Protein AF-A0A7S0JE75-F1 (afdb_monomer_lite)

pLDDT: mean 75.64, std 20.52, range [32.88, 97.0]

InterPro domains:
  IPR026894 DNAJ-containing protein, X-domain [PF14308] (28-87)
  IPR052423 Erythrocyte Membrane Invagination Regulator [PTHR44094] (24-101)

Foldseek 3Di:
DDDDDDDDDDDDDDPPPPPPPPPPPADPVNVVVVVVVVVVVVVVVVVVVLVVVCCCLQVPPVDDPVSSVVSVVVNVVVVVVCCVCVDVVNVVVDPVVVVVVVVVVVVVVVVVVVVVVVVVVVVD

Organism: NCBI:txid127549

Sequence (124 aa):
DAGGGEGGGEGESERRGEQKSGGDFIGEQTTMLMFESIWRVSMLDVESTLRHVCNKVLSDASTDLDVKRRRASALVVMGRVFKMYGSADAMKTLDLKSHVESVGQRLAEEAQHAHTASDDLASG

Structure (mmCIF, N/CA/C/O backbone):
data_AF-A0A7S0JE75-F1
#
_entry.id   AF-A0A7S0JE75-F1
#
loop_
_atom_site.group_PDB
_atom_site.id
_atom_site.type_symbol
_atom_site.label_atom_id
_atom_site.label_alt_id
_atom_site.label_comp_id
_atom_site.label_asym_id
_atom_site.label_entity_id
_atom_site.label_seq_id
_atom_site.pdbx_PDB_ins_code
_atom_site.Cartn_x
_atom_site.Cartn_y
_atom_site.Cartn_z
_atom_site.occupancy
_atom_site.B_iso_or_equiv
_atom_site.auth_seq_id
_atom_site.auth_comp_id
_atom_site.auth_asym_id
_atom_site.auth_atom_id
_atom_site.pdbx_PDB_model_num
ATOM 1 N N . ASP A 1 1 ? 68.977 40.154 -56.170 1.00 45.91 1 ASP A N 1
ATOM 2 C CA . ASP A 1 1 ? 67.981 40.804 -57.034 1.00 45.91 1 ASP A CA 1
ATOM 3 C C . ASP A 1 1 ? 67.188 39.716 -57.749 1.00 45.91 1 ASP A C 1
ATOM 5 O O . ASP A 1 1 ? 67.781 38.673 -58.002 1.00 45.91 1 ASP A O 1
ATOM 9 N N . ALA A 1 2 ? 65.895 39.963 -57.991 1.00 40.53 2 ALA A N 1
ATOM 10 C CA . ALA A 1 2 ? 64.779 39.030 -58.259 1.00 40.53 2 ALA A CA 1
ATOM 11 C C . ALA A 1 2 ? 64.292 38.265 -57.002 1.00 40.53 2 ALA A C 1
ATOM 13 O O . ALA A 1 2 ? 65.016 37.441 -56.460 1.00 40.53 2 ALA A O 1
ATOM 14 N N . GLY A 1 3 ? 63.115 38.493 -56.407 1.00 39.62 3 GLY A N 1
ATOM 15 C CA . GLY A 1 3 ? 61.911 39.199 -56.855 1.00 39.62 3 GLY A CA 1
ATOM 16 C C . GLY A 1 3 ? 60.893 38.216 -57.441 1.00 39.62 3 GLY A C 1
ATOM 17 O O . GLY A 1 3 ? 61.096 37.743 -58.552 1.00 39.62 3 GLY A O 1
ATOM 18 N N . GLY A 1 4 ? 59.809 37.939 -56.707 1.00 34.91 4 GLY A N 1
ATOM 19 C CA . GLY A 1 4 ? 58.640 37.197 -57.200 1.00 34.91 4 GLY A CA 1
ATOM 20 C C . GLY A 1 4 ? 57.910 36.445 -56.087 1.00 34.91 4 GLY A C 1
ATOM 21 O O . GLY A 1 4 ? 58.404 35.427 -55.615 1.00 34.91 4 GLY A O 1
ATOM 22 N N . GLY A 1 5 ? 56.767 36.969 -55.644 1.00 41.75 5 GLY A N 1
ATOM 23 C CA . GLY A 1 5 ? 55.846 36.294 -54.728 1.00 41.75 5 GLY A CA 1
ATOM 24 C C . GLY A 1 5 ? 54.580 35.828 -55.444 1.00 41.75 5 GLY A C 1
ATOM 25 O O . GLY A 1 5 ? 54.254 36.385 -56.481 1.00 41.75 5 GLY A O 1
ATOM 26 N N . GLU A 1 6 ? 53.894 34.858 -54.838 1.00 38.19 6 GLU A N 1
ATOM 27 C CA . GLU A 1 6 ? 52.491 34.420 -54.988 1.00 38.19 6 GLU A CA 1
ATOM 28 C C . GLU A 1 6 ? 52.288 33.443 -53.797 1.00 38.19 6 GLU A C 1
ATOM 30 O O . GLU A 1 6 ? 53.170 32.641 -53.513 1.00 38.19 6 GLU A O 1
ATOM 35 N N . GLY A 1 7 ? 51.284 33.505 -52.920 1.00 39.56 7 GLY A N 1
ATOM 36 C CA . GLY A 1 7 ? 49.895 33.891 -53.118 1.00 39.56 7 GLY A CA 1
ATOM 37 C C . GLY A 1 7 ? 49.069 32.643 -53.438 1.00 39.56 7 GLY A C 1
ATOM 38 O O . GLY A 1 7 ? 48.816 32.384 -54.603 1.00 39.56 7 GLY A O 1
ATOM 39 N N . GLY A 1 8 ? 48.659 31.869 -52.427 1.00 32.88 8 GLY A N 1
ATOM 40 C CA . GLY A 1 8 ? 47.781 30.709 -52.619 1.00 32.88 8 GLY A CA 1
ATOM 41 C C . GLY A 1 8 ? 47.404 30.057 -51.294 1.00 32.88 8 GLY A C 1
ATOM 42 O O . GLY A 1 8 ? 48.214 29.357 -50.695 1.00 32.88 8 GLY A O 1
ATOM 43 N N . GLY A 1 9 ? 46.196 30.348 -50.812 1.00 38.81 9 GLY A N 1
ATOM 44 C CA . GLY A 1 9 ? 45.588 29.676 -49.672 1.00 38.81 9 GLY A CA 1
ATOM 45 C C . GLY A 1 9 ? 44.643 28.582 -50.145 1.00 38.81 9 GLY A C 1
ATOM 46 O O . GLY A 1 9 ? 43.771 28.854 -50.959 1.00 38.81 9 GLY A O 1
ATOM 47 N N . GLU A 1 10 ? 44.798 27.392 -49.579 1.00 36.19 10 GLU A N 1
ATOM 48 C CA . GLU A 1 10 ? 43.848 26.276 -49.549 1.00 36.19 10 GLU A CA 1
ATOM 49 C C . GLU A 1 10 ? 44.154 25.596 -48.194 1.00 36.19 10 GLU A C 1
ATOM 51 O O . GLU A 1 10 ? 45.311 25.345 -47.877 1.00 36.19 10 GLU A O 1
ATOM 56 N N . GLY A 1 11 ? 43.252 25.445 -47.229 1.00 42.84 11 GLY A N 1
ATOM 57 C CA . GLY A 1 11 ? 41.868 25.030 -47.381 1.00 42.84 11 GLY A CA 1
ATOM 58 C C . GLY A 1 11 ? 41.752 23.521 -47.147 1.00 42.84 11 GLY A C 1
ATOM 59 O O . GLY A 1 11 ? 41.208 22.831 -47.992 1.00 42.84 11 GLY A O 1
ATOM 60 N N . GLU A 1 12 ? 42.276 22.994 -46.037 1.00 38.78 12 GLU A N 1
ATOM 61 C CA . GLU A 1 12 ? 42.108 21.587 -45.648 1.00 38.78 12 GLU A CA 1
ATOM 62 C C . GLU A 1 12 ? 42.353 21.469 -44.137 1.00 38.78 12 GLU A C 1
ATOM 64 O O . GLU A 1 12 ? 43.304 22.039 -43.616 1.00 38.78 12 GLU A O 1
ATOM 69 N N . SER A 1 13 ? 41.605 20.765 -43.307 1.00 39.91 13 SER A N 1
ATOM 70 C CA . SER A 1 13 ? 40.265 20.196 -43.330 1.00 39.91 13 SER A CA 1
ATOM 71 C C . SER A 1 13 ? 40.004 19.881 -41.857 1.00 39.91 13 SER A C 1
ATOM 73 O O . SER A 1 13 ? 40.920 19.505 -41.118 1.00 39.91 13 SER A O 1
ATOM 75 N N . GLU A 1 14 ? 38.763 20.046 -41.414 1.00 46.47 14 GLU A N 1
ATOM 76 C CA . GLU A 1 14 ? 38.314 19.638 -40.089 1.00 46.47 14 GLU A CA 1
ATOM 77 C C . GLU A 1 14 ? 38.813 18.234 -39.733 1.00 46.47 14 GLU A C 1
ATOM 79 O O . GLU A 1 14 ? 38.564 17.256 -40.436 1.00 46.47 14 GLU A O 1
ATOM 84 N N . ARG A 1 15 ? 39.428 18.122 -38.558 1.00 43.47 15 ARG A N 1
ATOM 85 C CA . ARG A 1 15 ? 39.155 17.003 -37.660 1.00 43.47 15 ARG A CA 1
ATOM 86 C C . ARG A 1 15 ? 38.761 17.594 -36.324 1.00 43.47 15 ARG A C 1
ATOM 88 O O . ARG A 1 15 ? 39.523 17.601 -35.360 1.00 43.47 15 ARG A O 1
ATOM 95 N N . ARG A 1 16 ? 37.540 18.131 -36.311 1.00 44.88 16 ARG A N 1
ATOM 96 C CA . ARG A 1 16 ? 36.717 18.238 -35.113 1.00 44.88 16 ARG A CA 1
ATOM 97 C C . ARG A 1 16 ? 36.670 16.830 -34.534 1.00 44.88 16 ARG A C 1
ATOM 99 O O . ARG A 1 16 ? 35.931 15.987 -35.029 1.00 44.88 16 ARG A O 1
ATOM 106 N N . GLY A 1 17 ? 37.557 16.559 -33.577 1.00 3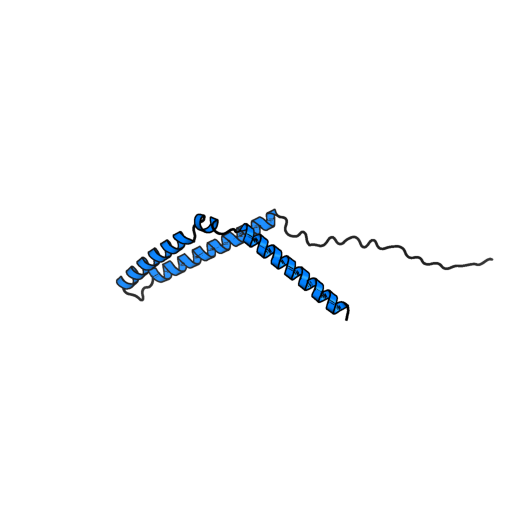7.97 17 GLY A N 1
ATOM 107 C CA . GLY A 1 17 ? 37.537 15.318 -32.823 1.00 37.97 17 GLY A CA 1
ATOM 108 C C . GLY A 1 17 ? 36.115 15.134 -32.333 1.00 37.97 17 GLY A C 1
ATOM 109 O O . GLY A 1 17 ? 35.580 16.020 -31.666 1.00 37.97 17 GLY A O 1
ATOM 110 N N . GLU A 1 18 ? 35.492 14.047 -32.779 1.00 47.03 18 GLU A N 1
ATOM 111 C CA . GLU A 1 18 ? 34.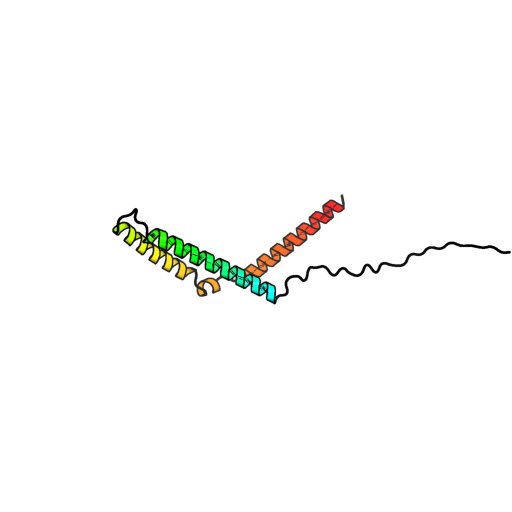159 13.639 -32.381 1.00 47.03 18 GLU A CA 1
ATOM 112 C C . GLU A 1 18 ? 34.082 13.723 -30.863 1.00 47.03 18 GLU A C 1
ATOM 114 O O . GLU A 1 18 ? 34.625 12.895 -30.128 1.00 47.03 18 GLU A O 1
ATOM 119 N N . GLN A 1 19 ? 33.419 14.770 -30.385 1.00 48.09 19 GLN A N 1
ATOM 120 C CA . GLN A 1 19 ? 32.925 14.816 -29.033 1.00 48.09 19 GLN A CA 1
ATOM 121 C C . GLN A 1 19 ? 31.842 13.744 -28.998 1.00 48.09 19 GLN A C 1
ATOM 123 O O . GLN A 1 19 ? 30.696 14.001 -29.362 1.00 48.09 19 GLN A O 1
ATOM 128 N N . LYS A 1 20 ? 32.249 12.505 -28.685 1.00 48.28 20 LYS A N 1
ATOM 129 C CA . LYS A 1 20 ? 31.333 11.386 -28.489 1.00 48.28 20 LYS A CA 1
ATOM 130 C C . LYS A 1 20 ? 30.298 11.854 -27.484 1.00 48.28 20 LYS A C 1
ATOM 132 O O . LYS A 1 20 ? 30.619 12.137 -26.331 1.00 48.28 20 LYS A O 1
ATOM 137 N N . SER A 1 21 ? 29.089 12.008 -28.012 1.00 44.47 21 SER A N 1
ATOM 138 C CA . SER A 1 21 ? 27.869 12.337 -27.304 1.00 44.47 21 SER A CA 1
ATOM 139 C C . SER A 1 21 ? 27.869 11.641 -25.946 1.00 44.47 21 SER A C 1
ATOM 141 O O . SER A 1 21 ? 28.020 10.421 -25.878 1.00 44.47 21 SER A O 1
ATOM 143 N N . GLY A 1 22 ? 27.722 12.413 -24.868 1.00 44.03 22 GLY A N 1
ATOM 144 C CA . GLY A 1 22 ? 27.526 11.918 -23.502 1.00 44.03 22 GLY A CA 1
ATOM 145 C C . GLY A 1 22 ? 26.164 11.238 -23.317 1.00 44.03 22 GLY A C 1
ATOM 146 O O . GLY A 1 22 ? 25.475 11.502 -22.340 1.00 44.03 22 GLY A O 1
ATOM 147 N N . GLY A 1 23 ? 25.758 10.417 -24.287 1.00 44.56 23 GLY A N 1
ATOM 148 C CA . GLY A 1 23 ? 24.458 9.762 -24.390 1.00 44.56 23 GLY A CA 1
ATOM 149 C C . GLY A 1 23 ? 24.485 8.264 -24.088 1.00 44.56 23 GLY A C 1
ATOM 150 O O . GLY A 1 23 ? 23.480 7.607 -24.311 1.00 44.56 23 GLY A O 1
ATOM 151 N N . ASP A 1 24 ? 25.595 7.723 -23.578 1.00 54.28 24 ASP A N 1
ATOM 152 C CA . ASP A 1 24 ? 25.696 6.322 -23.131 1.00 54.28 24 ASP A CA 1
ATOM 153 C C . ASP A 1 24 ? 25.649 6.236 -21.592 1.00 54.28 24 ASP A C 1
ATOM 155 O O . ASP A 1 24 ? 26.458 5.575 -20.946 1.00 54.28 24 ASP A O 1
ATOM 159 N N . PHE A 1 25 ? 24.780 7.036 -20.959 1.00 57.41 25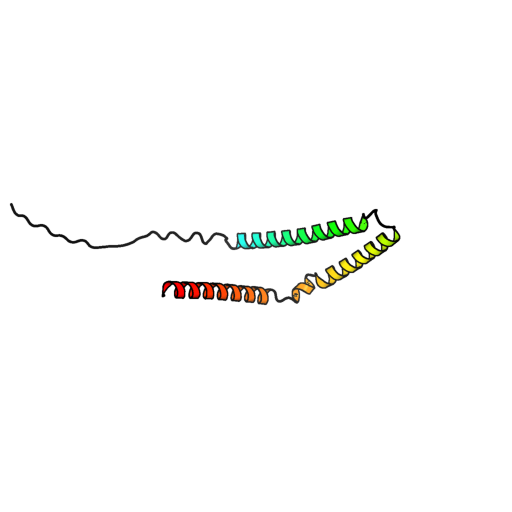 PHE A N 1
ATOM 160 C CA . PHE A 1 25 ? 24.877 7.285 -19.514 1.00 57.41 25 PHE A CA 1
ATOM 161 C C . PHE A 1 25 ? 24.244 6.197 -18.630 1.00 57.41 25 PHE A C 1
ATOM 163 O O . PHE A 1 25 ? 24.512 6.158 -17.431 1.00 57.41 25 PHE A O 1
ATOM 170 N N . ILE A 1 26 ? 23.443 5.272 -19.160 1.00 61.66 26 ILE A N 1
ATOM 171 C CA . ILE A 1 26 ? 22.839 4.219 -18.331 1.00 61.66 26 ILE A CA 1
ATOM 172 C C . ILE A 1 26 ? 22.955 2.884 -19.059 1.00 61.66 26 ILE A C 1
ATOM 174 O O . ILE A 1 26 ? 22.087 2.505 -19.838 1.00 61.66 26 ILE A O 1
ATOM 178 N N . GLY A 1 27 ? 24.053 2.172 -18.796 1.00 81.25 27 GLY A N 1
ATOM 179 C CA . GLY A 1 27 ? 24.206 0.787 -19.234 1.00 81.25 27 GLY A CA 1
ATOM 180 C C . GLY A 1 27 ? 23.071 -0.090 -18.695 1.00 81.25 27 GLY A C 1
ATOM 181 O O . GLY A 1 27 ? 22.561 0.153 -17.602 1.00 81.25 27 GLY A O 1
ATOM 182 N N . GLU A 1 28 ? 22.711 -1.129 -19.446 1.00 79.31 28 GLU A N 1
ATOM 183 C CA . GLU A 1 28 ? 21.545 -2.003 -19.227 1.00 79.31 28 GLU A CA 1
ATOM 184 C C . GLU A 1 28 ? 21.367 -2.482 -17.769 1.00 79.31 28 GLU A C 1
ATOM 186 O O . GLU A 1 28 ? 20.259 -2.490 -17.231 1.00 79.31 28 GLU A O 1
ATOM 191 N N . GLN A 1 29 ? 22.474 -2.790 -17.086 1.00 78.56 29 GLN A N 1
ATOM 192 C CA . GLN A 1 29 ? 22.498 -3.181 -15.670 1.00 78.56 29 GLN A CA 1
ATOM 193 C C . GLN A 1 29 ? 21.986 -2.071 -14.737 1.00 78.56 29 GLN A C 1
ATOM 195 O O . GLN A 1 29 ? 21.217 -2.328 -13.811 1.00 78.56 29 GLN A O 1
ATOM 200 N N . THR A 1 30 ? 22.391 -0.826 -14.980 1.00 86.56 30 THR A N 1
ATOM 201 C CA . THR A 1 30 ? 21.952 0.340 -14.205 1.00 86.56 30 THR A CA 1
ATOM 202 C C . THR A 1 30 ? 20.469 0.621 -14.451 1.00 86.56 30 THR A C 1
ATOM 204 O O . THR A 1 30 ? 19.746 0.972 -13.518 1.00 86.56 30 THR A O 1
ATOM 207 N N . THR A 1 31 ? 19.987 0.395 -15.675 1.00 86.38 31 THR A N 1
ATOM 208 C CA . THR A 1 31 ? 18.570 0.541 -16.036 1.00 86.38 31 THR A CA 1
ATOM 209 C C . THR A 1 31 ? 17.699 -0.469 -15.288 1.00 86.38 31 THR A C 1
ATOM 211 O O . THR A 1 31 ? 16.672 -0.101 -14.717 1.00 86.38 31 THR A O 1
ATOM 214 N N . MET A 1 32 ? 18.134 -1.729 -15.202 1.00 84.81 32 MET A N 1
ATOM 215 C CA . MET A 1 32 ? 17.424 -2.764 -14.438 1.00 84.81 32 MET A CA 1
ATOM 216 C C . MET A 1 32 ? 17.390 -2.461 -12.935 1.00 84.81 32 MET A C 1
ATOM 218 O O . MET A 1 32 ? 16.346 -2.617 -12.299 1.00 84.81 32 MET A O 1
ATOM 222 N N . LEU A 1 33 ? 18.491 -1.955 -12.369 1.00 92.19 33 LEU A N 1
ATOM 223 C CA . LEU A 1 33 ? 18.536 -1.513 -10.969 1.00 92.19 33 LEU A CA 1
ATOM 224 C C . LEU A 1 33 ? 17.584 -0.337 -10.696 1.00 92.19 33 LEU A C 1
ATOM 226 O O . LEU A 1 33 ? 16.946 -0.297 -9.639 1.00 92.19 33 LEU A O 1
ATOM 230 N N . MET A 1 34 ? 17.448 0.604 -11.639 1.00 91.00 34 MET A N 1
ATOM 231 C CA . MET A 1 34 ? 16.449 1.673 -11.538 1.00 91.00 34 MET A CA 1
ATOM 232 C C . MET A 1 34 ? 15.030 1.109 -11.500 1.00 91.00 34 MET A C 1
ATOM 234 O O . MET A 1 34 ? 14.267 1.474 -10.607 1.00 91.00 34 MET A O 1
ATOM 238 N N . PHE A 1 35 ? 14.674 0.200 -12.411 1.00 90.00 35 PHE A N 1
ATOM 239 C CA . PHE A 1 35 ? 13.337 -0.400 -12.426 1.00 90.00 35 PHE A CA 1
ATOM 240 C C . PHE A 1 35 ? 13.029 -1.178 -11.147 1.00 90.00 35 PHE A C 1
ATOM 242 O O . PHE A 1 35 ? 11.943 -1.028 -10.587 1.00 90.00 35 PHE A O 1
ATOM 249 N N . GLU A 1 36 ? 13.987 -1.953 -10.636 1.00 91.44 36 GLU A N 1
ATOM 250 C CA . GLU A 1 36 ? 13.820 -2.654 -9.364 1.00 91.44 36 GLU A CA 1
ATOM 251 C C . GLU A 1 36 ? 13.608 -1.669 -8.202 1.00 91.44 36 GLU A C 1
ATOM 253 O O . GLU A 1 36 ? 12.756 -1.885 -7.338 1.00 91.44 36 GLU A O 1
ATOM 258 N N . SER A 1 37 ? 14.349 -0.560 -8.193 1.00 96.19 37 SER A N 1
ATOM 259 C CA . SER A 1 37 ? 14.206 0.486 -7.176 1.00 96.19 37 SER A CA 1
ATOM 260 C C . SER A 1 37 ? 12.829 1.147 -7.239 1.00 96.19 37 SER A C 1
ATOM 262 O O . SER A 1 37 ? 12.171 1.276 -6.209 1.00 96.19 37 SER A O 1
ATOM 264 N N . ILE A 1 38 ? 12.361 1.502 -8.440 1.00 93.44 38 ILE A N 1
ATOM 265 C CA . ILE A 1 38 ? 11.027 2.079 -8.661 1.00 93.44 38 ILE A CA 1
ATOM 266 C C . ILE A 1 38 ? 9.943 1.107 -8.189 1.00 93.44 38 ILE A C 1
ATOM 268 O O . ILE A 1 38 ? 9.046 1.498 -7.444 1.00 93.44 38 ILE A O 1
ATOM 272 N N . TRP A 1 39 ? 10.062 -0.174 -8.543 1.00 92.19 39 TRP A N 1
ATOM 273 C CA . TRP A 1 39 ? 9.137 -1.207 -8.086 1.00 92.19 39 TRP A CA 1
ATOM 274 C C . TRP A 1 39 ? 9.092 -1.313 -6.556 1.00 92.19 39 TRP A C 1
ATOM 276 O O . TRP A 1 39 ? 8.011 -1.344 -5.964 1.00 92.19 39 TRP A O 1
ATOM 286 N N . ARG A 1 40 ? 10.256 -1.319 -5.892 1.00 94.31 40 ARG A N 1
ATOM 287 C CA . ARG A 1 40 ? 10.330 -1.329 -4.423 1.00 94.31 40 ARG A CA 1
ATOM 288 C C . ARG A 1 40 ? 9.685 -0.088 -3.807 1.00 94.31 40 ARG A C 1
ATOM 290 O O . ARG A 1 40 ? 9.017 -0.218 -2.786 1.00 94.31 40 ARG A O 1
ATOM 297 N N . VAL A 1 41 ? 9.832 1.089 -4.417 1.00 96.00 41 VAL A N 1
ATOM 298 C CA . VAL A 1 41 ? 9.153 2.314 -3.961 1.00 96.00 41 VAL A CA 1
ATOM 299 C C . VAL A 1 41 ? 7.635 2.161 -4.052 1.00 96.00 41 VAL A C 1
ATOM 301 O O . VAL A 1 41 ? 6.947 2.448 -3.075 1.00 96.00 41 VAL A O 1
ATOM 304 N N . SER A 1 42 ? 7.109 1.645 -5.167 1.00 93.12 42 SER A N 1
ATOM 305 C CA . SER A 1 42 ? 5.672 1.375 -5.305 1.00 93.12 42 SER A CA 1
ATOM 306 C C . SER A 1 42 ? 5.171 0.364 -4.269 1.00 93.12 42 SER A C 1
ATOM 308 O O . SER A 1 42 ? 4.107 0.552 -3.684 1.00 93.12 42 SER A O 1
ATOM 310 N N . MET A 1 43 ? 5.949 -0.686 -3.992 1.00 92.81 43 MET A N 1
ATOM 311 C CA . MET A 1 43 ? 5.623 -1.661 -2.949 1.00 92.81 43 MET A CA 1
ATOM 312 C C . MET A 1 43 ? 5.561 -1.009 -1.560 1.00 92.81 43 MET A C 1
ATOM 314 O O . MET A 1 43 ? 4.590 -1.209 -0.830 1.00 92.81 43 MET A O 1
ATOM 318 N N . LEU A 1 44 ? 6.558 -0.189 -1.213 1.00 96.81 44 LEU A N 1
ATOM 319 C CA . LEU A 1 44 ? 6.603 0.536 0.058 1.00 96.81 44 LEU A CA 1
ATOM 320 C C . LEU A 1 44 ? 5.437 1.518 0.214 1.00 96.81 44 LEU A C 1
ATOM 322 O O . LEU A 1 44 ? 4.892 1.641 1.311 1.00 96.81 44 LEU A O 1
ATOM 326 N N . ASP A 1 45 ? 5.040 2.203 -0.858 1.00 96.19 45 ASP A N 1
ATOM 327 C CA . ASP A 1 45 ? 3.902 3.126 -0.847 1.00 96.19 45 ASP A CA 1
ATOM 328 C C . ASP A 1 45 ? 2.584 2.402 -0.526 1.00 96.19 45 ASP A C 1
ATOM 330 O O . ASP A 1 45 ? 1.831 2.811 0.368 1.00 96.19 45 ASP A O 1
ATOM 334 N N . VAL A 1 46 ? 2.353 1.252 -1.172 1.00 91.94 46 VAL A N 1
ATOM 335 C CA . VAL A 1 46 ? 1.198 0.390 -0.887 1.00 91.94 46 VAL A CA 1
ATOM 336 C C . VAL A 1 46 ? 1.219 -0.079 0.571 1.00 91.94 46 VAL A C 1
ATOM 338 O O . VAL A 1 46 ? 0.211 0.037 1.272 1.00 91.94 46 VAL A O 1
ATOM 341 N N . GLU A 1 47 ? 2.357 -0.569 1.068 1.00 94.38 47 GLU A N 1
ATOM 342 C CA . GLU A 1 47 ? 2.487 -1.024 2.458 1.00 94.38 47 GLU A CA 1
ATOM 343 C C . GLU A 1 47 ? 2.245 0.098 3.476 1.00 94.38 47 G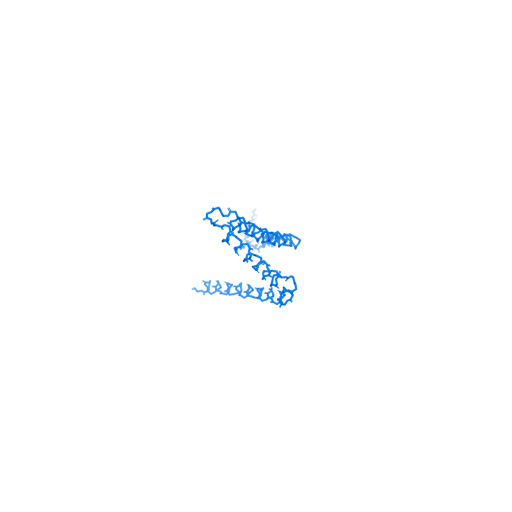LU A C 1
ATOM 345 O O . GLU A 1 47 ? 1.530 -0.096 4.467 1.00 94.38 47 GLU A O 1
ATOM 350 N N . SER A 1 48 ? 2.828 1.273 3.232 1.00 96.81 48 SER A N 1
ATOM 351 C CA . SER A 1 48 ? 2.686 2.457 4.078 1.00 96.81 48 SER A CA 1
ATOM 352 C C . SER A 1 48 ? 1.227 2.896 4.156 1.00 96.81 48 SER A C 1
ATOM 354 O O . SER A 1 48 ? 0.679 3.066 5.252 1.00 96.81 48 SER A O 1
ATOM 356 N N . THR A 1 49 ? 0.562 2.980 3.003 1.00 95.44 49 THR A N 1
ATOM 357 C CA . THR A 1 49 ? -0.853 3.341 2.903 1.00 95.44 49 THR A CA 1
ATOM 358 C C . THR A 1 49 ? -1.734 2.352 3.664 1.00 95.44 49 THR A C 1
ATOM 360 O O . THR A 1 49 ? -2.560 2.758 4.487 1.00 95.44 49 THR A O 1
ATOM 363 N N . LEU A 1 50 ? -1.527 1.046 3.469 1.00 93.75 50 LEU A N 1
ATOM 364 C CA . LEU A 1 50 ? -2.291 0.011 4.171 1.00 93.75 50 LEU A CA 1
ATOM 365 C C . LEU A 1 50 ? -2.089 0.087 5.687 1.00 93.75 50 LEU A C 1
ATOM 367 O O . LEU A 1 50 ? -3.059 0.020 6.444 1.00 93.75 50 LEU A O 1
ATOM 371 N N . ARG A 1 51 ? -0.847 0.271 6.149 1.00 95.38 51 ARG A N 1
ATOM 372 C CA . ARG A 1 51 ? -0.546 0.427 7.579 1.00 95.38 51 ARG A CA 1
ATOM 373 C C . ARG A 1 51 ? -1.224 1.663 8.157 1.00 95.38 51 ARG A C 1
ATOM 375 O O . ARG A 1 51 ? -1.816 1.583 9.234 1.00 95.38 51 ARG A O 1
ATOM 382 N N . HIS A 1 52 ? -1.169 2.786 7.444 1.00 96.62 52 HIS A N 1
ATOM 383 C CA . HIS A 1 52 ? -1.805 4.028 7.862 1.00 96.62 52 HIS A CA 1
ATOM 384 C C . HIS A 1 52 ? -3.321 3.862 8.018 1.00 96.62 52 HIS A C 1
ATOM 386 O O . HIS A 1 52 ? -3.872 4.204 9.066 1.00 96.62 52 HIS A O 1
ATOM 392 N N . VAL A 1 53 ? -3.989 3.285 7.015 1.00 94.94 53 VAL A N 1
ATOM 393 C CA . VAL A 1 53 ? -5.443 3.065 7.029 1.00 94.94 53 VAL A CA 1
ATOM 394 C C . VAL A 1 53 ? -5.846 2.090 8.136 1.00 94.94 53 VAL A C 1
ATOM 396 O O . VAL A 1 53 ? -6.767 2.386 8.896 1.00 94.94 53 VAL A O 1
ATOM 399 N N . CYS A 1 54 ? -5.139 0.966 8.286 1.00 95.56 54 CYS A N 1
ATOM 400 C CA . CYS A 1 54 ? -5.395 0.009 9.363 1.00 95.56 54 CYS A CA 1
ATOM 401 C C . CYS A 1 54 ? -5.284 0.674 10.740 1.00 95.56 54 CYS A C 1
ATOM 403 O O . CYS A 1 54 ? -6.190 0.531 11.559 1.00 95.56 54 CYS A O 1
ATOM 405 N N . ASN A 1 55 ? -4.230 1.460 10.975 1.00 95.31 55 ASN A N 1
ATOM 406 C CA . ASN A 1 55 ? -4.062 2.189 12.231 1.00 95.31 55 ASN A CA 1
ATOM 407 C C . ASN A 1 55 ? -5.183 3.210 12.453 1.00 95.31 55 ASN A C 1
ATOM 409 O O . ASN A 1 55 ? -5.770 3.246 13.531 1.00 95.31 55 ASN A O 1
ATOM 413 N N . LYS A 1 56 ? -5.522 4.017 11.441 1.00 94.75 56 LYS A N 1
ATOM 414 C CA . LYS A 1 56 ? -6.603 5.009 11.534 1.00 94.75 56 LYS A CA 1
ATOM 415 C C . LYS A 1 56 ? -7.941 4.372 11.883 1.00 94.75 56 LYS A C 1
ATOM 417 O O . LYS A 1 56 ? -8.661 4.901 12.716 1.00 94.75 56 LYS A O 1
ATOM 422 N N . VAL A 1 57 ? -8.268 3.247 11.259 1.00 93.81 57 VAL A N 1
ATOM 423 C CA . VAL A 1 57 ? -9.560 2.580 11.435 1.00 93.81 57 VAL A CA 1
ATOM 424 C C . VAL A 1 57 ? -9.643 1.828 12.764 1.00 93.81 57 VAL A C 1
ATOM 426 O O . VAL A 1 57 ? -10.666 1.905 13.445 1.00 93.81 57 VAL A O 1
ATOM 429 N N . LEU A 1 58 ? -8.594 1.087 13.129 1.00 93.88 58 LEU A N 1
ATOM 430 C CA . LEU A 1 58 ? -8.598 0.220 14.311 1.00 93.88 58 LEU A CA 1
ATOM 431 C C . LEU A 1 58 ? -8.322 0.991 15.606 1.00 93.88 58 LEU A C 1
ATOM 433 O O . LEU A 1 58 ? -8.832 0.612 16.659 1.00 93.88 58 LEU A O 1
ATOM 437 N N . SER A 1 59 ? -7.574 2.091 15.535 1.00 93.38 59 SER A N 1
ATOM 438 C CA . SER A 1 59 ? -7.213 2.901 16.704 1.00 93.38 59 SER A CA 1
ATOM 439 C C . SER A 1 59 ? -8.099 4.137 16.889 1.00 93.38 59 SER A C 1
ATOM 441 O O . SER A 1 59 ? -7.818 4.953 17.763 1.00 93.38 59 SER A O 1
ATOM 443 N N . ASP A 1 60 ? -9.175 4.289 16.110 1.00 93.69 60 ASP A N 1
ATOM 444 C CA . ASP A 1 60 ? -10.100 5.418 16.250 1.00 93.69 60 ASP A CA 1
ATOM 445 C C . ASP A 1 60 ? -10.836 5.369 17.601 1.00 93.69 60 ASP A C 1
ATOM 447 O O . ASP A 1 60 ? -11.741 4.557 17.816 1.00 93.69 60 ASP A O 1
ATOM 451 N N . ALA A 1 61 ? -10.432 6.229 18.536 1.00 91.31 61 ALA A N 1
ATOM 452 C CA . ALA A 1 61 ? -11.045 6.349 19.857 1.00 91.31 61 ALA A CA 1
ATOM 453 C C . ALA A 1 61 ? -12.327 7.199 19.859 1.00 91.31 61 ALA A C 1
ATOM 455 O O . ALA A 1 61 ? -13.029 7.215 20.862 1.00 91.31 61 ALA A O 1
ATOM 456 N N . SER A 1 62 ? -12.657 7.873 18.751 1.00 94.12 62 SER A N 1
ATOM 457 C CA . SER A 1 62 ? -13.856 8.717 18.644 1.00 94.12 62 SER A CA 1
ATOM 458 C C . SER A 1 62 ? -15.145 7.935 18.361 1.00 94.12 62 SER A C 1
ATOM 460 O O . SER A 1 62 ? -16.210 8.531 18.221 1.00 94.12 62 SER A O 1
ATOM 462 N N . THR A 1 63 ? -15.065 6.602 18.262 1.00 93.81 63 THR A N 1
ATOM 463 C CA . THR A 1 63 ? -16.197 5.739 17.903 1.00 93.81 63 THR A CA 1
ATOM 464 C C . THR A 1 63 ? -16.372 4.566 18.854 1.00 93.81 63 THR A C 1
ATOM 466 O O . THR A 1 63 ? -15.400 4.028 19.393 1.00 93.81 63 THR A O 1
ATOM 469 N N . ASP A 1 64 ? -17.622 4.132 18.994 1.00 95.06 64 ASP A N 1
ATOM 470 C CA . ASP A 1 64 ? -17.993 2.983 19.813 1.00 95.06 64 ASP A CA 1
ATOM 471 C C . ASP A 1 64 ? -17.374 1.672 19.305 1.00 95.06 64 ASP A C 1
ATOM 473 O O . ASP A 1 64 ? -17.095 1.483 18.113 1.00 95.06 64 ASP A O 1
ATOM 477 N N . LEU A 1 65 ? -17.225 0.711 20.219 1.00 92.88 65 LEU A N 1
ATOM 478 C CA . LEU A 1 65 ? -16.665 -0.615 19.937 1.00 92.88 65 LEU A CA 1
ATOM 479 C C . LEU A 1 65 ? -17.392 -1.349 18.801 1.00 92.88 65 LEU A C 1
ATOM 481 O O . LEU A 1 65 ? -16.738 -1.963 17.955 1.00 92.88 65 LEU A O 1
ATOM 485 N N . ASP A 1 66 ? -18.718 -1.242 18.721 1.00 94.81 66 ASP A N 1
ATOM 486 C CA . ASP A 1 66 ? -19.502 -1.888 17.662 1.00 94.81 66 ASP A CA 1
ATOM 487 C C . ASP A 1 66 ? -19.243 -1.279 16.279 1.00 94.81 66 ASP A C 1
ATOM 489 O O . ASP A 1 66 ? -19.215 -1.982 15.263 1.00 94.81 66 ASP A O 1
ATOM 493 N N . VAL A 1 67 ? -19.010 0.035 16.210 1.00 95.38 67 VAL A N 1
ATOM 494 C CA . VAL A 1 67 ? -18.603 0.714 14.971 1.00 95.38 67 VAL A CA 1
ATOM 495 C C . VAL A 1 67 ? -17.209 0.242 14.565 1.00 95.38 67 VAL A C 1
ATOM 497 O O . VAL A 1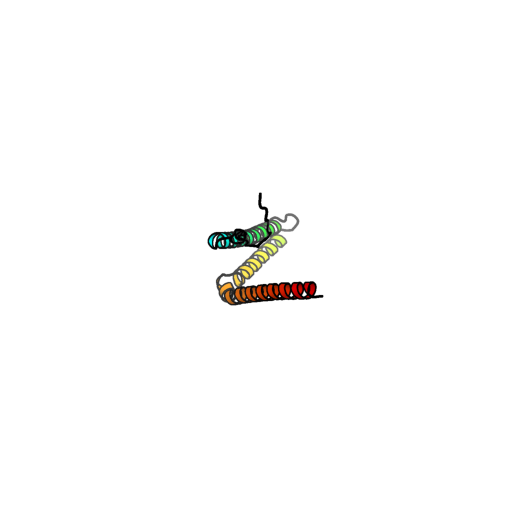 67 ? -16.997 -0.150 13.415 1.00 95.38 67 VAL A O 1
ATOM 500 N N . LYS A 1 68 ? -16.276 0.191 15.517 1.00 94.19 68 LYS A N 1
ATOM 501 C CA . LYS A 1 68 ? -14.901 -0.274 15.300 1.00 94.19 68 LYS A CA 1
ATOM 502 C C . LYS A 1 68 ? -14.849 -1.723 14.806 1.00 94.19 68 LYS A C 1
ATOM 504 O O . LYS A 1 68 ? -14.135 -2.021 13.850 1.00 94.19 68 LYS A O 1
ATOM 509 N N . ARG A 1 69 ? -15.681 -2.610 15.365 1.00 94.75 69 ARG A N 1
ATOM 510 C CA . ARG A 1 69 ? -15.812 -4.013 14.933 1.00 94.75 69 ARG A CA 1
ATOM 511 C C . ARG A 1 69 ? -16.330 -4.138 13.499 1.00 94.75 69 ARG A C 1
ATOM 513 O O . ARG A 1 69 ? -15.803 -4.935 12.717 1.00 94.75 69 ARG A O 1
ATOM 520 N N . ARG A 1 70 ? -17.334 -3.336 13.127 1.00 97.00 70 ARG A N 1
ATOM 521 C CA . ARG A 1 70 ? -17.852 -3.291 11.748 1.00 97.00 70 ARG A CA 1
ATOM 522 C C . ARG A 1 70 ? -16.793 -2.794 10.768 1.00 97.00 70 ARG A C 1
ATOM 524 O O . ARG A 1 70 ? -16.605 -3.410 9.722 1.00 97.00 70 ARG A O 1
ATOM 531 N N . ARG A 1 71 ? -16.044 -1.747 11.126 1.00 96.44 71 ARG A N 1
ATOM 532 C CA . ARG A 1 71 ? -14.947 -1.234 10.293 1.00 96.44 71 ARG A CA 1
ATOM 533 C C . ARG A 1 71 ? -13.805 -2.245 10.136 1.00 96.44 71 ARG A C 1
ATOM 535 O O . ARG A 1 71 ? -13.321 -2.434 9.025 1.00 96.44 71 ARG A O 1
ATOM 542 N N . ALA A 1 72 ? -13.428 -2.951 11.204 1.00 96.19 72 ALA A N 1
ATOM 543 C CA . ALA A 1 72 ? -12.450 -4.039 11.132 1.00 96.19 72 ALA A CA 1
ATOM 544 C C . ALA A 1 72 ? -12.915 -5.164 10.188 1.00 96.19 72 ALA A C 1
ATOM 546 O O . ALA A 1 72 ? -12.137 -5.668 9.381 1.00 96.19 72 ALA A O 1
ATOM 547 N N . SER A 1 73 ? -14.204 -5.510 10.226 1.00 96.81 73 SER A N 1
ATOM 548 C CA . SER A 1 73 ? -14.791 -6.502 9.315 1.00 96.81 73 SER A CA 1
ATOM 549 C C . SER A 1 73 ? -14.760 -6.025 7.857 1.00 96.81 73 SER A C 1
ATOM 551 O O . SER A 1 73 ? -14.420 -6.798 6.963 1.00 96.81 73 SER A O 1
ATOM 553 N N . ALA A 1 74 ? -15.041 -4.742 7.610 1.00 96.44 74 ALA A N 1
ATOM 554 C CA . ALA A 1 74 ? -14.937 -4.143 6.280 1.00 96.44 74 ALA A CA 1
ATOM 555 C C . ALA A 1 74 ? -13.492 -4.149 5.747 1.00 96.44 74 ALA A C 1
ATOM 557 O O . ALA A 1 74 ? -13.277 -4.478 4.581 1.00 96.44 74 ALA A O 1
ATOM 558 N N . LEU A 1 75 ? -12.493 -3.874 6.599 1.00 95.88 75 LEU A N 1
ATOM 559 C CA . LEU A 1 75 ? -11.075 -3.991 6.234 1.00 95.88 75 LEU A CA 1
ATOM 560 C C . LEU A 1 75 ? -10.708 -5.410 5.779 1.00 95.88 75 LEU A C 1
ATOM 562 O O . LEU A 1 75 ? -9.981 -5.567 4.800 1.00 95.88 75 LEU A O 1
ATOM 566 N N . VAL A 1 76 ? -11.241 -6.448 6.434 1.00 95.75 76 VAL A N 1
ATOM 567 C CA . VAL A 1 76 ? -11.026 -7.845 6.014 1.00 95.75 76 VAL A CA 1
ATOM 568 C C . VAL A 1 76 ? -11.599 -8.097 4.618 1.00 95.75 76 VAL A C 1
ATOM 570 O O . VAL A 1 76 ? -10.945 -8.744 3.800 1.00 95.75 76 VAL A O 1
ATOM 573 N N . VAL A 1 77 ? -12.797 -7.583 4.324 1.00 96.00 77 VAL A N 1
ATOM 574 C CA . VAL A 1 77 ? -13.411 -7.710 2.992 1.00 96.00 77 VAL A CA 1
ATOM 575 C C . VAL A 1 77 ? -12.565 -6.999 1.935 1.00 96.00 77 VAL A C 1
ATOM 577 O O . VAL A 1 77 ? -12.234 -7.616 0.924 1.00 96.00 77 VAL A O 1
ATOM 580 N N . MET A 1 78 ? -12.134 -5.757 2.187 1.00 92.25 78 MET A N 1
ATOM 581 C CA . MET A 1 78 ? -11.252 -5.032 1.263 1.00 92.25 78 MET A CA 1
ATOM 582 C C . MET A 1 78 ? -9.941 -5.781 1.012 1.00 92.25 78 MET A C 1
ATOM 584 O O . MET A 1 78 ? -9.537 -5.936 -0.137 1.00 92.25 78 MET A O 1
ATOM 588 N N . GLY A 1 79 ? -9.304 -6.313 2.060 1.00 91.81 79 GLY A N 1
ATOM 589 C CA . GLY A 1 79 ? -8.074 -7.093 1.918 1.00 91.81 79 GLY A CA 1
ATOM 590 C C . GLY A 1 79 ? -8.256 -8.357 1.070 1.00 91.81 79 GLY A C 1
ATOM 591 O O . GLY A 1 79 ? -7.357 -8.726 0.315 1.00 91.81 79 GLY A O 1
ATOM 592 N N . ARG A 1 80 ? -9.422 -9.013 1.147 1.00 92.94 80 ARG A N 1
ATOM 593 C CA . ARG A 1 80 ? -9.754 -10.162 0.284 1.00 92.94 80 ARG A CA 1
ATOM 594 C C . ARG A 1 80 ? -9.907 -9.746 -1.177 1.00 92.94 80 ARG A C 1
ATOM 596 O O . ARG A 1 80 ? -9.332 -10.406 -2.035 1.00 92.94 80 ARG A O 1
ATOM 603 N N . VAL A 1 81 ? -10.623 -8.653 -1.444 1.00 90.56 81 VAL A N 1
ATOM 604 C CA . VAL A 1 81 ? -10.778 -8.099 -2.801 1.00 90.56 81 VAL A CA 1
ATOM 605 C C . VAL A 1 81 ? -9.412 -7.737 -3.383 1.00 90.56 81 VAL A C 1
ATOM 607 O O . VAL A 1 81 ? -9.073 -8.185 -4.473 1.00 90.56 81 VAL A O 1
ATOM 610 N N . PHE A 1 82 ? -8.582 -7.019 -2.624 1.00 86.69 82 PHE A N 1
ATOM 611 C CA . PHE A 1 82 ? -7.244 -6.632 -3.067 1.00 86.69 82 PHE A CA 1
ATOM 612 C C . PHE A 1 82 ? -6.383 -7.846 -3.440 1.00 86.69 82 PHE A C 1
ATOM 614 O O . PHE A 1 82 ? -5.750 -7.855 -4.487 1.00 86.69 82 PHE A O 1
ATOM 621 N N . LYS A 1 83 ? -6.405 -8.915 -2.634 1.00 86.19 83 LYS A N 1
ATOM 622 C CA . LYS A 1 83 ? -5.673 -10.156 -2.942 1.00 86.19 83 LYS A CA 1
ATOM 623 C C . LYS A 1 83 ? -6.221 -10.901 -4.158 1.00 86.19 83 LYS A C 1
ATOM 625 O O . LYS A 1 83 ? -5.438 -11.490 -4.896 1.00 86.19 83 LYS A O 1
ATOM 630 N N . MET A 1 84 ? -7.540 -10.901 -4.348 1.00 85.94 84 MET A N 1
ATOM 631 C CA . MET A 1 84 ? -8.187 -11.594 -5.464 1.00 85.94 84 MET A CA 1
ATOM 632 C C . MET A 1 84 ? -7.755 -11.009 -6.812 1.00 85.94 84 MET A C 1
ATOM 634 O O . MET A 1 84 ? -7.440 -11.762 -7.729 1.00 85.94 84 MET A O 1
ATOM 638 N N . TYR A 1 85 ? -7.686 -9.681 -6.908 1.00 82.31 85 TYR A N 1
ATOM 639 C CA . TYR A 1 85 ? -7.362 -8.988 -8.158 1.00 82.31 85 TYR A CA 1
ATOM 640 C C . TYR A 1 85 ? -5.890 -8.572 -8.279 1.00 82.31 85 TYR A C 1
ATOM 642 O O . TYR A 1 85 ? -5.408 -8.372 -9.385 1.00 82.31 85 TYR A O 1
ATOM 650 N N . GLY A 1 86 ? -5.161 -8.468 -7.168 1.00 74.06 86 GLY A N 1
ATOM 651 C CA . GLY A 1 86 ? -3.750 -8.069 -7.136 1.00 74.06 86 GLY A CA 1
ATOM 652 C C . GLY A 1 86 ? -2.752 -9.230 -7.170 1.00 74.06 86 GLY A C 1
ATOM 653 O O . GLY A 1 86 ? -1.576 -9.027 -6.879 1.00 74.06 86 GLY A O 1
ATOM 654 N N . SER A 1 87 ? -3.191 -10.461 -7.446 1.00 71.19 87 SER A N 1
ATOM 655 C CA . SER A 1 87 ? -2.284 -11.614 -7.473 1.00 71.19 87 SER A CA 1
ATOM 656 C C . SER A 1 87 ? -1.388 -11.609 -8.717 1.00 71.19 87 SER A C 1
ATOM 658 O O . SER A 1 87 ? -1.775 -11.129 -9.782 1.00 71.19 87 SER A O 1
ATOM 660 N N . ALA A 1 88 ? -0.199 -12.213 -8.610 1.00 65.56 88 ALA A N 1
ATOM 661 C CA . ALA A 1 88 ? 0.671 -12.433 -9.767 1.00 65.56 88 ALA A CA 1
ATOM 662 C C . ALA A 1 88 ? -0.029 -13.232 -10.880 1.00 65.56 88 ALA A C 1
ATOM 664 O O . ALA A 1 88 ? 0.258 -13.025 -12.053 1.00 65.56 88 ALA A O 1
ATOM 665 N N . ASP A 1 89 ? -0.986 -14.091 -10.520 1.00 65.81 89 ASP A N 1
ATOM 666 C CA . ASP A 1 89 ? -1.837 -14.817 -11.465 1.00 65.81 89 ASP A CA 1
ATOM 667 C C . ASP A 1 89 ? -2.793 -13.894 -12.225 1.00 65.81 89 ASP A C 1
ATOM 669 O O . ASP A 1 89 ? -2.951 -14.041 -13.434 1.00 65.81 89 ASP A O 1
ATOM 673 N N . ALA A 1 90 ? -3.369 -12.893 -11.553 1.00 62.34 90 ALA A N 1
ATOM 674 C CA . ALA A 1 90 ? -4.164 -11.864 -12.215 1.00 62.34 90 ALA A CA 1
ATOM 675 C C . ALA A 1 90 ? -3.297 -11.022 -13.169 1.00 62.34 90 ALA A C 1
ATOM 677 O O . ALA A 1 90 ? -3.734 -10.703 -14.272 1.00 62.34 90 ALA A O 1
ATOM 678 N N . MET A 1 91 ? -2.035 -10.752 -12.812 1.00 62.34 91 MET A N 1
ATOM 679 C CA . MET A 1 91 ? -1.101 -10.036 -13.691 1.00 62.34 91 MET A CA 1
ATOM 680 C C . MET A 1 91 ? -0.693 -10.829 -14.942 1.00 62.34 91 MET A C 1
ATOM 682 O O . MET A 1 91 ? -0.351 -10.209 -15.940 1.00 62.34 91 MET A O 1
ATOM 686 N N . LYS A 1 92 ? -0.784 -12.168 -14.954 1.00 64.81 92 LYS A N 1
ATOM 687 C CA . LYS A 1 92 ? -0.518 -12.980 -16.165 1.00 64.81 92 LYS A CA 1
ATOM 688 C C . LYS A 1 92 ? -1.515 -12.719 -17.292 1.00 64.81 92 LYS A C 1
ATOM 690 O O . LYS A 1 92 ? -1.205 -12.979 -18.448 1.00 64.81 92 LYS A O 1
ATOM 695 N N . THR A 1 93 ? -2.713 -12.243 -16.952 1.00 61.31 93 THR A N 1
ATOM 696 C CA . THR A 1 93 ? -3.733 -11.879 -17.946 1.00 61.31 93 THR A CA 1
ATOM 697 C C . THR A 1 93 ? -3.444 -10.545 -18.631 1.00 61.31 93 THR A C 1
ATOM 699 O O . THR A 1 93 ? -4.025 -10.259 -19.674 1.00 61.31 93 THR A O 1
ATOM 702 N N . LEU A 1 94 ? -2.531 -9.742 -18.077 1.00 64.06 94 LEU A N 1
ATOM 703 C CA . LEU A 1 94 ? -2.044 -8.527 -18.709 1.00 64.06 94 LEU A CA 1
ATOM 704 C C . LEU A 1 94 ? -0.871 -8.907 -19.609 1.00 64.06 94 LEU A C 1
ATOM 706 O O . LEU A 1 94 ? 0.184 -9.322 -19.127 1.00 64.06 94 LEU A O 1
ATOM 710 N N . ASP A 1 95 ? -1.041 -8.750 -20.920 1.00 75.06 95 ASP A N 1
ATOM 711 C CA . ASP A 1 95 ? 0.068 -8.861 -21.864 1.00 75.06 95 ASP A CA 1
ATOM 712 C C . ASP A 1 95 ? 0.962 -7.619 -21.745 1.00 75.06 95 ASP A C 1
ATOM 714 O O . ASP A 1 95 ? 0.904 -6.678 -22.541 1.00 75.06 95 ASP A O 1
ATOM 718 N N . LEU A 1 96 ? 1.777 -7.606 -20.690 1.00 76.69 96 LEU A N 1
ATOM 719 C CA . LEU A 1 96 ? 2.707 -6.526 -20.383 1.00 76.69 96 LEU A CA 1
ATOM 720 C C . LEU A 1 96 ? 3.680 -6.275 -21.541 1.00 76.69 96 LEU A C 1
ATOM 722 O O . LEU A 1 96 ? 4.096 -5.138 -21.750 1.00 76.69 96 LEU A O 1
ATOM 726 N N . LYS A 1 97 ? 4.008 -7.317 -22.316 1.00 77.31 97 LYS A N 1
ATOM 727 C CA . LYS A 1 97 ? 4.892 -7.212 -23.475 1.00 77.31 97 LYS A CA 1
ATOM 728 C C . LYS A 1 97 ? 4.252 -6.352 -24.562 1.00 77.31 97 LYS A C 1
ATOM 730 O O . LYS A 1 97 ? 4.864 -5.369 -24.970 1.00 77.31 97 LYS A O 1
ATOM 735 N N . SER A 1 98 ? 3.005 -6.647 -24.940 1.00 82.56 98 SER A N 1
ATOM 736 C CA . SER A 1 98 ? 2.269 -5.822 -25.912 1.00 82.56 98 SER A CA 1
ATOM 737 C C . SER A 1 98 ? 2.131 -4.366 -25.455 1.00 82.56 98 SER A C 1
ATOM 739 O O . SER A 1 98 ? 2.228 -3.438 -26.258 1.00 82.56 98 SER A O 1
ATOM 741 N N . HIS A 1 99 ? 1.953 -4.145 -24.149 1.00 79.81 99 HIS A N 1
ATOM 742 C CA . HIS A 1 99 ? 1.805 -2.804 -23.598 1.00 79.81 99 HIS A CA 1
ATOM 743 C C . HIS A 1 99 ? 3.116 -2.010 -23.658 1.00 79.81 99 HIS A C 1
ATOM 745 O O . HIS A 1 99 ? 3.114 -0.857 -24.083 1.00 79.81 99 HIS A O 1
ATOM 751 N N . VAL A 1 100 ? 4.240 -2.629 -23.284 1.00 83.19 100 VAL A N 1
ATOM 752 C CA . VAL A 1 100 ? 5.574 -2.017 -23.394 1.00 83.19 100 VAL A CA 1
ATOM 753 C C . VAL A 1 100 ? 5.919 -1.709 -24.852 1.00 83.19 100 VAL A C 1
ATOM 755 O O . VAL A 1 100 ? 6.409 -0.619 -25.141 1.00 83.19 100 VAL A O 1
ATOM 758 N N . GLU A 1 101 ? 5.612 -2.620 -25.776 1.00 88.31 101 GLU A N 1
ATOM 759 C CA . GLU A 1 101 ? 5.808 -2.410 -27.216 1.00 88.31 101 GLU A CA 1
ATOM 760 C C . GLU A 1 101 ? 4.964 -1.234 -27.738 1.00 88.31 101 GLU A C 1
ATOM 762 O O . GLU A 1 101 ? 5.485 -0.362 -28.435 1.00 88.31 101 GLU A O 1
ATOM 767 N N . SER A 1 102 ? 3.693 -1.146 -27.331 1.00 87.00 102 SER A N 1
ATOM 768 C CA . SER A 1 102 ? 2.803 -0.034 -27.688 1.00 87.00 102 SER A CA 1
ATOM 769 C C . SER A 1 102 ? 3.306 1.313 -27.162 1.00 87.00 102 SER A C 1
ATOM 771 O O . SER A 1 102 ? 3.284 2.307 -27.888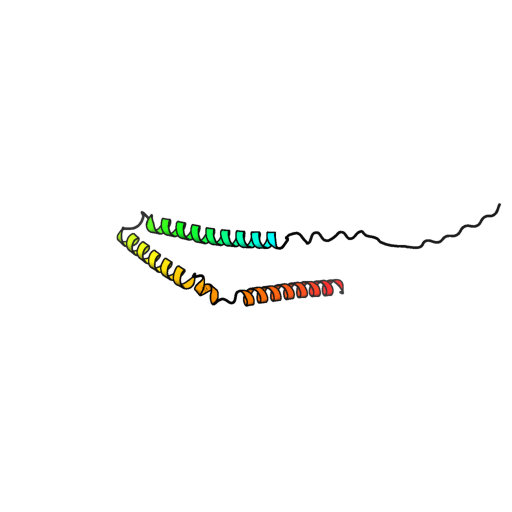 1.00 87.00 102 SER A O 1
ATOM 773 N N . VAL A 1 103 ? 3.791 1.366 -25.919 1.00 89.06 103 VAL A N 1
ATOM 774 C CA . VAL A 1 103 ? 4.376 2.591 -25.353 1.00 89.06 103 VAL A CA 1
ATOM 775 C C . VAL A 1 103 ? 5.638 2.993 -26.119 1.00 89.06 103 VAL A C 1
ATOM 777 O O . VAL A 1 103 ? 5.803 4.169 -26.440 1.00 89.06 103 VAL A O 1
ATOM 780 N N . GLY A 1 104 ? 6.492 2.027 -26.468 1.00 90.12 104 GLY A N 1
ATOM 781 C CA . GLY A 1 104 ? 7.687 2.269 -27.276 1.00 90.12 104 GLY A CA 1
ATOM 782 C C . GLY A 1 104 ? 7.369 2.861 -28.652 1.00 90.12 104 GLY A C 1
ATOM 783 O O . GLY A 1 104 ? 8.008 3.829 -29.059 1.00 90.12 104 GLY A O 1
ATOM 784 N N . GLN A 1 105 ? 6.348 2.340 -29.341 1.00 90.38 105 GLN A N 1
ATOM 785 C CA . GLN A 1 105 ? 5.897 2.883 -30.629 1.00 90.38 105 GLN A CA 1
ATOM 786 C C . GLN A 1 105 ? 5.409 4.327 -30.517 1.00 90.38 105 GLN A C 1
ATOM 788 O O . GLN A 1 105 ? 5.831 5.171 -31.302 1.00 90.38 105 GLN A O 1
ATOM 793 N N . ARG A 1 106 ? 4.596 4.641 -29.506 1.00 87.56 106 ARG A N 1
ATOM 794 C CA . ARG A 1 106 ? 4.069 6.001 -29.312 1.00 87.56 106 ARG A CA 1
ATOM 795 C C . ARG A 1 106 ? 5.168 7.024 -29.033 1.00 87.56 106 ARG A C 1
ATOM 797 O O . ARG A 1 106 ? 5.116 8.134 -29.549 1.00 87.56 106 ARG A O 1
ATOM 804 N N . LEU A 1 107 ? 6.179 6.640 -28.254 1.00 88.12 107 LEU A N 1
ATOM 805 C CA . LEU A 1 107 ? 7.349 7.486 -28.002 1.00 88.12 107 LEU A CA 1
ATOM 806 C C . LEU A 1 107 ? 8.161 7.733 -29.279 1.00 88.12 107 LEU A C 1
ATOM 808 O O . LEU A 1 107 ? 8.645 8.843 -29.493 1.00 88.12 107 LEU A O 1
ATOM 812 N N . ALA A 1 108 ? 8.306 6.716 -30.132 1.00 86.00 108 ALA A N 1
ATOM 813 C CA . ALA A 1 108 ? 8.995 6.858 -31.411 1.00 86.00 108 ALA A CA 1
ATOM 814 C C . ALA A 1 108 ? 8.227 7.777 -32.379 1.00 86.00 108 ALA A C 1
ATOM 816 O O . ALA A 1 108 ? 8.842 8.610 -33.040 1.00 86.00 108 ALA A O 1
ATOM 817 N N . GLU A 1 109 ? 6.898 7.665 -32.425 1.00 83.81 109 GLU A N 1
ATOM 818 C CA . GLU A 1 109 ? 6.030 8.547 -33.214 1.00 83.81 109 GLU A CA 1
ATOM 819 C C . GLU A 1 109 ? 6.129 10.003 -32.735 1.00 83.81 109 GLU A C 1
ATOM 821 O O . GLU A 1 109 ? 6.396 10.896 -33.538 1.00 83.81 109 GLU A O 1
ATOM 826 N N . GLU A 1 110 ? 6.003 10.261 -31.429 1.00 77.75 110 GLU A N 1
ATOM 827 C CA . GLU A 1 110 ? 6.154 11.616 -30.875 1.00 77.75 110 GLU A CA 1
ATOM 828 C C . GLU A 1 110 ? 7.539 12.211 -31.166 1.00 77.75 110 GLU A C 1
ATOM 830 O O . GLU A 1 110 ? 7.640 13.386 -31.527 1.00 77.75 110 GLU A O 1
ATOM 835 N N . ALA A 1 111 ? 8.602 11.406 -31.082 1.00 77.62 111 ALA A N 1
ATOM 836 C CA . ALA A 1 111 ? 9.952 11.848 -31.421 1.00 77.62 111 ALA A CA 1
ATOM 837 C C . ALA A 1 111 ? 10.094 12.231 -32.907 1.00 77.62 111 ALA A C 1
ATOM 839 O O . ALA A 1 111 ? 10.787 13.196 -33.226 1.00 77.62 111 ALA A O 1
ATOM 840 N N . GLN A 1 112 ? 9.421 11.517 -33.816 1.00 73.19 112 GLN A N 1
ATOM 841 C CA . GLN A 1 112 ? 9.421 11.831 -35.250 1.00 73.19 112 GLN A CA 1
ATOM 842 C C . GLN A 1 112 ? 8.608 13.092 -35.565 1.00 73.19 112 GLN A C 1
ATOM 844 O O . GLN A 1 112 ? 9.077 13.945 -36.316 1.00 73.19 112 GLN A O 1
ATOM 849 N N . HIS A 1 113 ? 7.435 13.252 -34.948 1.00 65.69 113 HIS A N 1
ATOM 850 C CA . HIS A 1 113 ? 6.600 14.446 -35.105 1.00 65.69 113 HIS A CA 1
ATOM 851 C C . HIS A 1 113 ? 7.274 15.713 -34.559 1.00 65.69 113 HIS A C 1
ATOM 853 O O . HIS A 1 113 ? 7.134 16.792 -35.141 1.00 65.69 113 HIS A O 1
ATOM 859 N N . ALA A 1 114 ? 8.033 15.591 -33.467 1.00 68.38 114 ALA A N 1
ATOM 860 C CA . ALA A 1 114 ? 8.850 16.686 -32.956 1.00 68.38 114 ALA A CA 1
ATOM 861 C C . ALA A 1 114 ? 9.948 17.093 -33.955 1.00 68.38 114 ALA A C 1
ATOM 863 O O . ALA A 1 114 ? 10.216 18.283 -34.104 1.00 68.38 114 ALA A O 1
ATOM 864 N N . HIS A 1 115 ? 10.528 16.124 -34.673 1.00 60.75 115 HIS A N 1
ATOM 865 C CA . HIS A 1 115 ? 11.573 16.367 -35.668 1.00 60.75 115 HIS A CA 1
ATOM 866 C C . HIS A 1 115 ? 11.046 17.058 -36.937 1.00 60.75 115 HIS A C 1
ATOM 868 O O . HIS A 1 115 ? 11.666 17.999 -37.427 1.00 60.75 115 HIS A O 1
ATOM 874 N N . THR A 1 116 ? 9.874 16.659 -37.441 1.00 62.94 116 THR A N 1
ATOM 875 C CA . THR A 1 116 ? 9.272 17.291 -38.629 1.00 62.94 116 THR A CA 1
ATOM 876 C C . THR A 1 116 ? 8.784 18.711 -38.345 1.00 62.94 116 THR A C 1
ATOM 878 O O . THR A 1 116 ? 8.942 19.597 -39.177 1.00 62.94 116 THR A O 1
ATOM 881 N N . ALA A 1 117 ? 8.245 18.958 -37.145 1.00 60.03 117 ALA A N 1
ATOM 882 C CA . ALA A 1 117 ? 7.796 20.292 -36.750 1.00 60.03 117 ALA A CA 1
ATOM 883 C C . ALA A 1 117 ? 8.959 21.295 -36.632 1.00 60.03 117 ALA A C 1
ATOM 885 O O . ALA A 1 117 ? 8.778 22.476 -36.922 1.00 60.03 117 ALA A O 1
ATOM 886 N N . SER A 1 118 ? 10.154 20.843 -36.229 1.00 58.22 118 SER A N 1
ATOM 887 C CA . SER A 1 118 ? 11.350 21.694 -36.196 1.00 58.22 118 SER A CA 1
ATOM 888 C C . SER A 1 118 ? 11.915 22.023 -37.582 1.00 58.22 118 SER A C 1
ATOM 890 O O . SER A 1 118 ? 12.423 23.128 -37.764 1.00 58.22 118 SER A O 1
ATOM 892 N N . ASP A 1 119 ? 11.798 21.117 -38.557 1.00 58.28 119 ASP A N 1
ATOM 893 C CA . ASP A 1 119 ? 12.312 21.330 -39.919 1.00 58.28 119 ASP A CA 1
ATOM 894 C C . ASP A 1 119 ? 11.424 22.290 -40.740 1.00 58.28 119 ASP A C 1
ATOM 896 O O . ASP A 1 119 ? 11.936 23.100 -41.520 1.00 58.28 119 ASP A O 1
ATOM 900 N N . ASP A 1 120 ? 10.107 22.282 -40.502 1.00 55.81 120 ASP A N 1
ATOM 901 C CA . ASP A 1 120 ? 9.158 23.224 -41.120 1.00 55.81 120 ASP A CA 1
ATOM 902 C C . ASP A 1 120 ? 9.346 24.670 -40.619 1.00 55.81 120 ASP A C 1
ATOM 904 O O . ASP A 1 120 ? 9.186 25.622 -41.381 1.00 55.81 120 ASP A O 1
ATOM 908 N N . LEU A 1 121 ? 9.740 24.855 -39.353 1.00 57.62 121 LEU A N 1
ATOM 909 C CA . LEU A 1 121 ? 10.055 26.169 -38.768 1.00 57.62 121 LEU A CA 1
ATOM 910 C C . LEU A 1 121 ? 11.401 26.741 -39.244 1.00 57.62 121 LEU A C 1
ATOM 912 O O . LEU A 1 121 ? 11.596 27.951 -39.179 1.00 57.62 121 LEU A O 1
ATOM 916 N N . ALA A 1 122 ? 12.329 25.892 -39.694 1.00 56.94 122 ALA A N 1
ATOM 917 C CA . ALA A 1 122 ? 13.634 26.311 -40.209 1.00 56.94 122 ALA A CA 1
ATOM 918 C C . ALA A 1 122 ? 13.622 26.626 -41.719 1.00 56.94 122 ALA A C 1
ATOM 920 O O . ALA A 1 122 ? 14.560 27.248 -42.217 1.00 56.94 122 ALA A O 1
ATOM 921 N N . SER A 1 123 ? 12.578 26.195 -42.438 1.00 56.41 123 SER A N 1
ATOM 922 C CA . SER A 1 123 ? 12.454 26.325 -43.899 1.00 56.41 123 SER A CA 1
ATOM 923 C C . SER A 1 123 ? 11.546 27.478 -44.365 1.00 56.41 123 SER A C 1
ATOM 925 O O . SER A 1 123 ? 11.398 27.667 -45.574 1.00 56.41 123 SER A O 1
ATOM 927 N N . GLY A 1 124 ? 10.937 28.234 -43.441 1.00 43.53 124 GLY A N 1
ATOM 928 C CA . GLY A 1 124 ? 10.095 29.412 -43.713 1.00 43.53 124 GLY A CA 1
ATOM 929 C C . GLY A 1 124 ? 10.757 30.722 -43.309 1.00 43.53 124 GLY A C 1
ATOM 930 O O . GLY A 1 124 ? 10.548 31.718 -44.037 1.00 43.53 124 GLY A O 1
#

Secondary structure (DSSP, 8-state):
---------------------S---S-HHHHHHHHHHHHHHHHHHHHHHHHHHHHHHHS-TTS-HHHHHHHHHHHHHHHHHHHHHSSHHHHTTS-HHHHHHHHHHHHHHHHHHHHHHHHHHH--

Radius of gyration: 32.0 Å; chains: 1; bounding box: 88×56×78 Å